Protein AF-A0AAW1WIK7-F1 (afdb_monomer_lite)

Sequence (79 aa):
MGCHVLMSNEEVMEMARRMLRKLHKQFATAANGSVSPAQYVAEGGLENALRTSTDNVSVIVVDLKRLRRRMQQKAAADI

Foldseek 3Di:
DDDQPDQDPVNLVVLLVVQLVVCCVVPVPCVVPPADSQRSSQVVVVVVCVVRDPDDDHGGGDDPDDPPPPPPPPDDPDD

Secondary structure (DSSP, 8-state):
-----PPPHHHHHHHHHHHHHHHHHH-TTGGGSS--HHHHHHHHHHHHHHHH--S---------S--------------

pLDDT: mean 72.91, std 15.82, range [39.91, 89.56]

Organism: Rubus argutus (NCBI:txid59490)

InterPro domains:
  IPR036457 PPM-type phosphatase-like domain superfamily [G3DSA:3.60.40.10] (2-79)

Structure (mmCIF, N/CA/C/O backbone):
data_AF-A0AAW1WIK7-F1
#
_entry.id   AF-A0AAW1WIK7-F1
#
loop_
_atom_site.group_PDB
_atom_site.id
_atom_site.type_symbol
_atom_site.label_atom_id
_atom_site.label_alt_id
_atom_site.label_comp_id
_atom_site.label_asym_id
_atom_site.label_entity_id
_atom_site.label_seq_id
_atom_site.pdbx_PDB_ins_code
_atom_site.Cartn_x
_atom_site.Cartn_y
_atom_site.Cartn_z
_atom_site.occupancy
_atom_site.B_iso_or_equiv
_atom_site.auth_seq_id
_atom_site.auth_comp_id
_atom_site.auth_asym_id
_atom_site.auth_atom_id
_atom_site.pdbx_PDB_model_num
ATOM 1 N N . MET A 1 1 ? 17.605 0.929 -22.486 1.00 39.91 1 MET A N 1
ATOM 2 C CA . MET A 1 1 ? 16.182 1.115 -22.133 1.00 39.91 1 MET A CA 1
ATOM 3 C C . MET A 1 1 ? 15.729 -0.161 -21.451 1.00 39.91 1 MET A C 1
ATOM 5 O O . MET A 1 1 ? 15.593 -1.166 -22.129 1.00 39.91 1 MET A O 1
ATOM 9 N N . GLY A 1 2 ? 15.645 -0.167 -20.125 1.00 49.47 2 GLY A N 1
ATOM 10 C CA . GLY A 1 2 ? 15.316 -1.371 -19.360 1.00 49.47 2 GLY A CA 1
ATOM 11 C C . GLY A 1 2 ? 15.625 -1.153 -17.888 1.00 49.47 2 GLY A C 1
ATOM 12 O O . GLY A 1 2 ? 16.588 -1.703 -17.371 1.00 49.47 2 GLY A O 1
ATOM 13 N N . CYS A 1 3 ? 14.857 -0.273 -17.249 1.00 44.97 3 CYS A N 1
ATOM 14 C CA . CYS A 1 3 ? 15.042 0.115 -15.853 1.00 44.97 3 CYS A CA 1
ATOM 15 C C . CYS A 1 3 ? 13.753 -0.198 -15.082 1.00 44.97 3 CYS A C 1
ATOM 17 O O . CYS A 1 3 ? 13.114 0.706 -14.552 1.00 44.97 3 CYS A O 1
ATOM 19 N N . HIS A 1 4 ? 13.316 -1.459 -15.067 1.00 51.41 4 HIS A N 1
ATOM 20 C CA . HIS A 1 4 ? 12.196 -1.863 -14.217 1.00 51.41 4 HIS A CA 1
ATOM 21 C C . HIS A 1 4 ? 12.722 -1.992 -12.788 1.00 51.41 4 HIS A C 1
ATOM 23 O O . HIS A 1 4 ? 13.182 -3.053 -12.371 1.00 51.41 4 HIS A O 1
ATOM 29 N N . VAL A 1 5 ? 12.721 -0.887 -12.047 1.00 52.94 5 VAL A N 1
ATOM 30 C CA . VAL A 1 5 ? 12.969 -0.932 -10.606 1.00 52.94 5 VAL A CA 1
ATOM 31 C C . VAL A 1 5 ? 11.712 -1.523 -9.973 1.00 52.94 5 VAL A C 1
ATOM 33 O O . VAL A 1 5 ? 10.738 -0.820 -9.710 1.00 52.94 5 VAL A O 1
ATOM 36 N N . LEU A 1 6 ? 11.700 -2.845 -9.807 1.00 63.53 6 LEU A N 1
ATOM 37 C CA . LEU A 1 6 ? 10.712 -3.525 -8.978 1.00 63.53 6 LEU A CA 1
ATOM 38 C C . LEU A 1 6 ? 10.882 -2.994 -7.554 1.00 63.53 6 LEU A C 1
ATOM 40 O O . LEU A 1 6 ? 11.979 -3.068 -7.000 1.00 63.53 6 LEU A O 1
ATOM 44 N N . MET A 1 7 ? 9.814 -2.432 -6.984 1.00 71.56 7 MET A N 1
ATOM 45 C CA . MET A 1 7 ? 9.833 -1.983 -5.594 1.00 71.56 7 MET A CA 1
ATOM 46 C C . MET A 1 7 ? 10.256 -3.150 -4.704 1.00 71.56 7 MET A C 1
ATOM 48 O O . MET A 1 7 ? 9.681 -4.238 -4.777 1.00 71.56 7 MET A O 1
ATOM 52 N N . SER A 1 8 ? 11.270 -2.933 -3.876 1.00 83.12 8 SER A N 1
ATOM 53 C CA . SER A 1 8 ? 11.715 -3.952 -2.935 1.00 83.12 8 SER A CA 1
ATOM 54 C C . SER A 1 8 ? 10.653 -4.176 -1.859 1.00 83.12 8 SER A C 1
ATOM 56 O O . SER A 1 8 ? 9.895 -3.273 -1.496 1.00 83.12 8 SER A O 1
ATOM 58 N N . ASN A 1 9 ? 10.617 -5.383 -1.294 1.00 82.38 9 ASN A N 1
ATOM 59 C CA . ASN A 1 9 ? 9.679 -5.708 -0.217 1.00 82.38 9 ASN A CA 1
ATOM 60 C C . ASN A 1 9 ? 9.785 -4.720 0.957 1.00 82.38 9 ASN A C 1
ATOM 62 O O . ASN A 1 9 ? 8.770 -4.370 1.555 1.00 82.38 9 ASN A O 1
ATOM 66 N N . GLU A 1 10 ? 10.994 -4.243 1.268 1.00 85.56 10 GLU A N 1
ATOM 67 C CA . GLU A 1 10 ? 11.223 -3.276 2.344 1.00 85.56 10 GLU A CA 1
ATOM 68 C C . GLU A 1 10 ? 10.593 -1.912 2.033 1.00 85.56 10 GLU A C 1
ATOM 70 O O . GLU A 1 10 ? 9.913 -1.335 2.883 1.00 85.56 10 GLU A O 1
ATOM 75 N N . GLU A 1 11 ? 10.732 -1.423 0.798 1.00 83.56 11 GLU A N 1
ATOM 76 C CA . GLU A 1 11 ? 10.104 -0.173 0.355 1.00 83.56 11 GLU A CA 1
ATOM 77 C C . GLU A 1 11 ? 8.578 -0.263 0.400 1.00 83.56 11 GLU A C 1
ATOM 79 O O . GLU A 1 11 ? 7.919 0.655 0.895 1.00 83.56 11 GLU A O 1
ATOM 84 N N . VAL A 1 12 ? 8.013 -1.385 -0.057 1.00 83.25 12 VAL A N 1
ATOM 85 C CA . VAL A 1 12 ? 6.565 -1.633 -0.010 1.00 83.25 12 VAL A CA 1
ATOM 86 C C . VAL A 1 12 ? 6.077 -1.688 1.439 1.00 83.25 12 VAL A C 1
ATOM 88 O O . VAL A 1 12 ? 5.064 -1.072 1.782 1.00 83.25 12 VAL A O 1
ATOM 91 N N . MET A 1 13 ? 6.810 -2.369 2.324 1.00 85.19 13 MET A N 1
ATOM 92 C CA . MET A 1 13 ? 6.457 -2.460 3.740 1.00 85.19 13 MET A CA 1
ATOM 93 C C . MET A 1 13 ? 6.541 -1.107 4.450 1.00 85.19 13 MET A C 1
ATOM 95 O O . MET A 1 13 ? 5.625 -0.759 5.198 1.00 85.19 13 MET A O 1
ATOM 99 N N . GLU A 1 14 ? 7.600 -0.324 4.243 1.00 89.44 14 GLU A N 1
ATOM 100 C CA . GLU A 1 14 ? 7.732 0.989 4.884 1.00 89.44 14 GLU A CA 1
ATOM 101 C C . GLU A 1 14 ? 6.700 1.987 4.345 1.00 89.44 14 GLU A C 1
ATOM 103 O O . GLU A 1 14 ? 6.107 2.748 5.120 1.00 89.44 14 GLU A O 1
ATOM 108 N N . MET A 1 15 ? 6.402 1.935 3.043 1.00 86.56 15 MET A N 1
ATOM 109 C CA . MET A 1 15 ? 5.308 2.695 2.441 1.00 86.56 15 MET A CA 1
ATOM 110 C C . MET A 1 15 ? 3.971 2.343 3.101 1.00 86.56 15 MET A C 1
ATOM 112 O O . MET A 1 15 ? 3.287 3.238 3.607 1.00 86.56 15 MET A O 1
ATOM 116 N N . ALA A 1 16 ? 3.637 1.053 3.192 1.00 87.06 16 ALA A N 1
ATOM 117 C CA . ALA A 1 16 ? 2.411 0.585 3.831 1.00 87.06 16 ALA A CA 1
ATOM 118 C C . ALA A 1 16 ? 2.316 1.050 5.293 1.00 87.06 16 ALA A C 1
ATOM 120 O O . ALA A 1 16 ? 1.298 1.606 5.712 1.00 87.06 16 ALA A O 1
ATOM 121 N N . ARG A 1 17 ? 3.395 0.919 6.078 1.00 88.75 17 ARG A N 1
ATOM 122 C CA . ARG A 1 17 ? 3.435 1.402 7.470 1.00 88.75 17 ARG A CA 1
ATOM 123 C C . ARG A 1 17 ? 3.199 2.907 7.551 1.00 88.75 17 ARG A C 1
ATOM 125 O O . ARG A 1 17 ? 2.442 3.362 8.409 1.00 88.75 17 ARG A O 1
ATOM 132 N N . ARG A 1 18 ? 3.833 3.695 6.680 1.00 89.31 18 ARG A N 1
ATOM 133 C CA . ARG A 1 18 ? 3.673 5.155 6.646 1.00 89.31 18 ARG A CA 1
ATOM 134 C C . ARG A 1 18 ? 2.241 5.557 6.308 1.00 89.31 18 ARG A C 1
ATOM 136 O O . ARG A 1 18 ? 1.690 6.426 6.984 1.00 89.31 18 ARG A O 1
ATOM 143 N N . MET A 1 19 ? 1.640 4.899 5.324 1.00 86.06 19 MET A N 1
ATOM 144 C CA . MET A 1 19 ? 0.254 5.116 4.919 1.00 86.06 19 MET A CA 1
ATOM 145 C C . MET A 1 19 ? -0.724 4.763 6.038 1.00 86.06 19 MET A C 1
ATOM 147 O O . MET A 1 19 ? -1.565 5.586 6.382 1.00 86.06 19 MET A O 1
ATOM 151 N N . LEU A 1 20 ? -0.551 3.616 6.698 1.00 84.88 20 LEU A N 1
ATOM 152 C CA . LEU A 1 20 ? -1.375 3.225 7.846 1.00 84.88 20 LEU A CA 1
ATOM 153 C C . LEU A 1 20 ? -1.239 4.203 9.019 1.00 84.88 20 LEU A C 1
ATOM 155 O O . LEU A 1 20 ? -2.232 4.576 9.639 1.00 84.88 20 LEU A O 1
ATOM 159 N N . ARG A 1 21 ? -0.020 4.677 9.316 1.00 85.38 21 ARG A N 1
ATOM 160 C CA . ARG A 1 21 ? 0.200 5.714 10.341 1.00 85.38 21 ARG A CA 1
ATOM 161 C C . ARG A 1 21 ? -0.523 7.015 9.987 1.00 85.38 21 ARG A C 1
ATOM 163 O O . ARG A 1 21 ? -1.102 7.637 10.874 1.00 85.38 21 ARG A O 1
ATOM 170 N N . LYS A 1 22 ? -0.488 7.429 8.717 1.00 83.75 22 LYS A N 1
ATOM 171 C CA . LYS A 1 22 ? -1.187 8.625 8.227 1.00 83.75 22 LYS A CA 1
ATOM 172 C C . LYS A 1 22 ? -2.703 8.453 8.326 1.00 83.75 22 LYS A C 1
ATOM 174 O O . LYS A 1 22 ? -3.355 9.323 8.894 1.00 83.75 22 LYS A O 1
ATOM 179 N N . LEU A 1 23 ? -3.226 7.308 7.885 1.00 80.38 23 LEU A N 1
ATOM 180 C CA . LEU A 1 23 ? -4.638 6.950 7.983 1.00 80.38 23 LEU A CA 1
ATOM 181 C C . LEU A 1 23 ? -5.124 7.003 9.440 1.00 80.38 23 LEU A C 1
ATOM 183 O O . LEU A 1 23 ? -6.092 7.689 9.740 1.00 80.38 23 LEU A O 1
ATOM 187 N N . HIS A 1 24 ? -4.410 6.372 10.375 1.00 77.19 24 HIS A N 1
ATOM 188 C CA . HIS A 1 24 ? -4.795 6.384 11.791 1.00 77.19 24 HIS A CA 1
ATOM 189 C C . HIS A 1 24 ? -4.725 7.776 12.438 1.00 77.19 24 HIS A C 1
ATOM 191 O O . HIS A 1 24 ? -5.512 8.065 13.335 1.00 77.19 24 HIS A O 1
ATOM 197 N N . LYS A 1 25 ? -3.787 8.636 12.012 1.00 77.19 25 LYS A N 1
ATOM 198 C CA . LYS A 1 25 ? -3.659 10.010 12.530 1.00 77.19 25 LYS A CA 1
ATOM 199 C C . LYS A 1 25 ? -4.730 10.948 11.977 1.00 77.19 25 LYS A C 1
ATOM 201 O O . LYS A 1 25 ? -5.249 11.769 12.720 1.00 77.19 25 LYS A O 1
ATOM 206 N N . GLN A 1 26 ? -5.020 10.854 10.681 1.00 70.38 26 GLN A N 1
ATOM 207 C CA . GLN A 1 26 ? -5.966 11.743 9.999 1.00 70.38 26 GLN A CA 1
ATOM 208 C C . GLN A 1 26 ? -7.417 11.307 10.201 1.00 70.38 26 GLN A C 1
ATOM 210 O O . GLN A 1 26 ? -8.306 12.148 10.274 1.00 70.38 26 GLN A O 1
ATOM 215 N N . PHE A 1 27 ? -7.647 10.003 10.341 1.00 64.31 27 PHE A N 1
ATOM 216 C CA . PHE A 1 27 ? -8.972 9.410 10.434 1.00 64.31 27 PHE A CA 1
ATOM 217 C C . PHE A 1 27 ? -9.125 8.605 11.726 1.00 64.31 27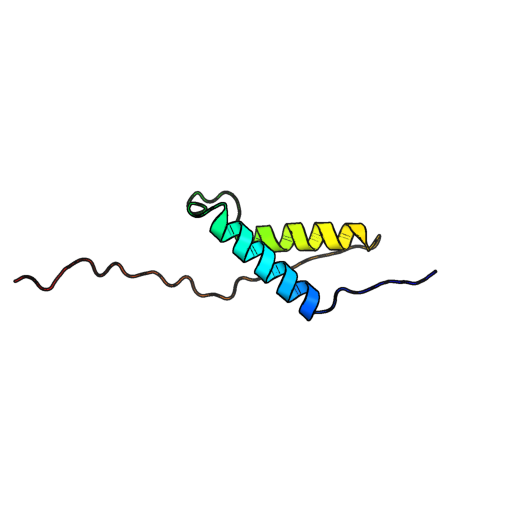 PHE A C 1
ATOM 219 O O . PHE A 1 27 ? -9.549 7.451 11.698 1.00 64.31 27 PHE A O 1
ATOM 226 N N . ALA A 1 28 ? -8.837 9.217 12.883 1.00 55.47 28 ALA A N 1
ATOM 227 C CA . ALA A 1 28 ? -9.121 8.635 14.206 1.00 55.47 28 ALA A CA 1
ATOM 228 C C . ALA A 1 28 ? -10.588 8.140 14.362 1.00 55.47 28 ALA A C 1
ATOM 230 O O . ALA A 1 28 ? -10.905 7.397 15.288 1.00 55.47 28 ALA A O 1
ATOM 231 N N . THR A 1 29 ? -11.458 8.511 13.418 1.00 50.03 29 THR A N 1
ATOM 232 C CA . THR A 1 29 ? -12.871 8.166 13.250 1.00 50.03 29 THR A CA 1
ATOM 233 C C . THR A 1 29 ? -13.199 7.478 11.905 1.00 50.03 29 THR A C 1
ATOM 235 O O . THR A 1 29 ? -14.337 7.537 11.452 1.00 50.03 29 THR A O 1
ATOM 238 N N . ALA A 1 30 ? -12.278 6.746 11.260 1.00 50.72 30 ALA A N 1
ATOM 239 C CA . ALA A 1 30 ? -12.610 5.880 10.104 1.00 50.72 30 ALA A CA 1
ATOM 240 C C . ALA A 1 30 ? -13.508 4.669 10.463 1.00 50.72 30 ALA A C 1
ATOM 242 O O . ALA A 1 30 ? -13.685 3.752 9.665 1.00 50.72 30 ALA A O 1
ATOM 243 N N . ALA A 1 31 ? -14.121 4.669 11.650 1.00 50.69 31 ALA A N 1
ATOM 244 C CA . ALA A 1 31 ? -15.220 3.777 12.002 1.00 50.69 31 ALA A CA 1
ATOM 245 C C . ALA A 1 31 ? -16.468 3.980 11.110 1.00 50.69 31 ALA A C 1
ATOM 247 O O . ALA A 1 31 ? -17.350 3.130 11.121 1.00 50.69 31 ALA A O 1
ATOM 248 N N . ASN A 1 32 ? -16.524 5.051 10.304 1.00 50.12 32 ASN A N 1
ATOM 249 C CA . ASN A 1 32 ? -17.655 5.352 9.418 1.00 50.12 32 ASN A CA 1
ATOM 250 C C . ASN A 1 32 ? -17.572 4.712 8.015 1.00 50.12 32 ASN A C 1
ATOM 252 O O . ASN A 1 32 ? -18.317 5.099 7.120 1.00 50.12 32 ASN A O 1
ATOM 256 N N . GLY A 1 33 ? -16.707 3.712 7.814 1.00 55.44 33 GLY A N 1
ATOM 257 C CA . GLY A 1 33 ? -16.871 2.741 6.723 1.00 55.44 33 GLY A CA 1
ATOM 258 C C . GLY A 1 33 ? -16.534 3.208 5.303 1.00 55.44 33 GLY A C 1
ATOM 259 O O . GLY A 1 33 ? -16.834 2.477 4.367 1.00 55.44 33 GLY A O 1
ATOM 260 N N . SER A 1 34 ? -15.908 4.374 5.108 1.00 64.50 34 SER A N 1
ATOM 261 C CA . SER A 1 34 ? -15.660 4.889 3.752 1.00 64.50 34 SER A CA 1
ATOM 262 C C . SER A 1 34 ? -14.458 4.255 3.039 1.00 64.50 34 SER A C 1
ATOM 264 O O . SER A 1 34 ? -14.518 4.086 1.828 1.00 64.50 34 SER A O 1
ATOM 266 N N . VAL A 1 35 ? -13.372 3.903 3.746 1.00 70.19 35 VAL A N 1
ATOM 267 C CA . VAL A 1 35 ? -12.172 3.271 3.153 1.00 70.19 35 VAL A CA 1
ATOM 268 C C . VAL A 1 35 ? -11.519 2.332 4.170 1.00 70.19 35 VAL A C 1
ATOM 270 O O . VAL A 1 35 ? -11.191 2.747 5.285 1.00 70.19 35 VAL A O 1
ATOM 273 N N . SER A 1 36 ? -11.312 1.063 3.803 1.00 81.81 36 SER A N 1
ATOM 274 C CA . SER A 1 36 ? -10.601 0.111 4.669 1.00 81.81 36 SER A CA 1
ATOM 275 C C . SER A 1 36 ? -9.086 0.390 4.682 1.00 81.81 36 SER A C 1
ATOM 277 O O . SER A 1 36 ? -8.539 0.828 3.668 1.00 81.81 36 SER A O 1
ATOM 279 N N . PRO A 1 37 ? -8.355 0.105 5.780 1.00 83.62 37 PRO A N 1
ATOM 280 C CA . PRO A 1 37 ? -6.903 0.295 5.812 1.00 83.62 37 PRO A CA 1
ATOM 281 C C . PRO A 1 37 ? -6.158 -0.467 4.711 1.00 83.62 37 PRO A C 1
ATOM 283 O O . PRO A 1 37 ? -5.192 0.049 4.152 1.00 83.62 37 PRO A O 1
ATOM 286 N N . ALA A 1 38 ? -6.631 -1.669 4.374 1.00 85.38 38 ALA A N 1
ATOM 287 C CA . ALA A 1 38 ? -6.082 -2.468 3.285 1.00 85.38 38 ALA A CA 1
ATOM 288 C C . AL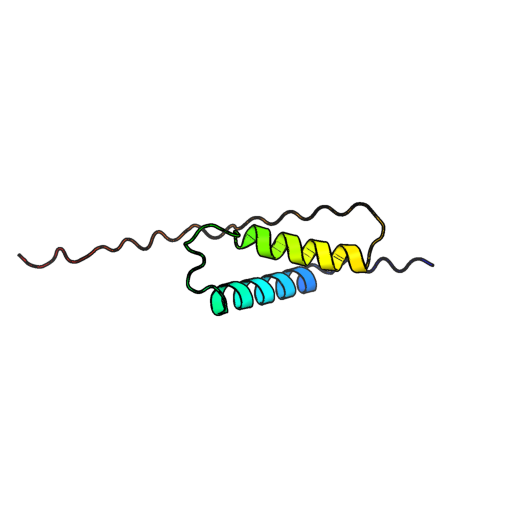A A 1 38 ? -6.284 -1.788 1.924 1.00 85.38 38 ALA A C 1
ATOM 290 O O . ALA A 1 38 ? -5.336 -1.679 1.151 1.00 85.38 38 ALA A O 1
ATOM 291 N N . GLN A 1 39 ? -7.487 -1.272 1.665 1.00 85.62 39 GLN A N 1
ATOM 292 C CA . GLN A 1 39 ? -7.796 -0.541 0.437 1.00 85.62 39 GLN A CA 1
ATOM 293 C C . GLN A 1 39 ? -6.950 0.728 0.306 1.00 85.62 39 GLN A C 1
ATOM 295 O O . GLN A 1 39 ? -6.359 0.951 -0.744 1.00 85.62 39 GLN A O 1
ATOM 300 N N . TYR A 1 40 ? -6.804 1.502 1.386 1.00 86.56 40 TYR A N 1
ATOM 301 C CA . TYR A 1 40 ? -5.981 2.713 1.371 1.00 86.56 40 TYR A CA 1
ATOM 302 C C . TYR A 1 40 ? -4.529 2.415 0.974 1.00 86.56 40 TYR A C 1
ATOM 304 O O . TYR A 1 40 ? -3.938 3.136 0.176 1.00 86.56 40 TYR A O 1
ATOM 312 N N . VAL A 1 41 ? -3.951 1.337 1.514 1.00 88.06 41 VAL A N 1
ATOM 313 C CA . VAL A 1 41 ? -2.591 0.905 1.161 1.00 88.06 41 VAL A CA 1
ATOM 314 C C . VAL A 1 41 ? -2.526 0.388 -0.277 1.00 88.06 41 VAL A C 1
ATOM 316 O O . VAL A 1 41 ? -1.567 0.701 -0.979 1.00 88.06 41 VAL A O 1
ATOM 319 N N . ALA A 1 42 ? -3.529 -0.371 -0.728 1.00 89.56 42 ALA A N 1
ATOM 320 C CA . ALA A 1 42 ? -3.572 -0.908 -2.086 1.00 89.56 42 ALA A CA 1
ATOM 321 C C . ALA A 1 42 ? -3.611 0.210 -3.137 1.00 89.56 42 ALA A C 1
ATOM 323 O O . ALA A 1 42 ? -2.840 0.173 -4.092 1.00 89.56 42 ALA A O 1
ATOM 324 N N . GLU A 1 43 ? -4.447 1.227 -2.924 1.00 89.19 43 GLU A N 1
ATOM 325 C CA . GLU A 1 43 ? -4.587 2.377 -3.821 1.00 89.19 43 GLU A CA 1
ATOM 326 C C . GLU A 1 43 ? -3.278 3.168 -3.937 1.00 89.19 43 GLU A C 1
ATOM 328 O O . GLU A 1 43 ? -2.799 3.400 -5.045 1.00 89.19 43 GLU A O 1
ATOM 333 N N . GLY A 1 44 ? -2.628 3.515 -2.820 1.00 87.06 44 GLY A N 1
ATOM 334 C CA . GLY A 1 44 ? -1.353 4.241 -2.903 1.00 87.06 44 GLY A CA 1
ATOM 335 C C . GLY A 1 44 ? -0.186 3.383 -3.398 1.00 87.06 44 GLY A C 1
ATOM 336 O O . GLY A 1 44 ? 0.734 3.910 -4.022 1.00 87.06 44 GLY A O 1
ATOM 337 N N . GLY A 1 45 ? -0.210 2.066 -3.177 1.00 86.81 45 GLY A N 1
ATOM 338 C CA . GLY A 1 45 ? 0.741 1.146 -3.806 1.00 86.81 45 GLY A CA 1
ATOM 339 C C . GLY A 1 45 ? 0.576 1.122 -5.328 1.00 86.81 45 GLY A C 1
ATOM 340 O O . GLY A 1 45 ? 1.561 1.220 -6.059 1.00 86.81 45 GLY A O 1
ATOM 341 N N . LEU A 1 46 ? -0.671 1.070 -5.801 1.00 88.56 46 LEU A N 1
ATOM 342 C CA . LEU A 1 46 ? -1.004 1.092 -7.221 1.00 88.56 46 LEU A CA 1
ATOM 343 C C . LEU A 1 46 ? -0.613 2.422 -7.878 1.00 88.56 46 LEU A C 1
ATOM 345 O O . LEU A 1 46 ? 0.034 2.403 -8.919 1.00 88.56 46 LEU A O 1
ATOM 349 N N . GLU A 1 47 ? -0.921 3.569 -7.265 1.00 88.19 47 GLU A N 1
ATOM 350 C CA . GLU A 1 47 ? -0.512 4.883 -7.786 1.00 88.19 47 GLU A CA 1
ATOM 351 C C . GLU A 1 47 ? 1.006 4.997 -7.958 1.00 88.19 47 GLU A C 1
ATOM 353 O O . GLU A 1 47 ? 1.484 5.545 -8.952 1.00 88.19 47 GLU A O 1
ATOM 358 N N . ASN A 1 48 ? 1.778 4.480 -6.998 1.00 83.75 48 ASN A N 1
ATOM 359 C CA . ASN A 1 48 ? 3.234 4.500 -7.095 1.00 83.75 48 ASN A CA 1
ATOM 360 C C . ASN A 1 48 ? 3.740 3.572 -8.202 1.00 83.75 48 ASN A C 1
ATOM 362 O O . ASN A 1 48 ? 4.630 3.965 -8.952 1.00 83.75 48 ASN A O 1
ATOM 366 N N . ALA A 1 49 ? 3.151 2.385 -8.344 1.00 84.12 49 ALA A N 1
ATOM 367 C CA . ALA A 1 49 ? 3.519 1.449 -9.398 1.00 84.12 49 ALA A CA 1
ATOM 368 C C . ALA A 1 49 ? 3.153 1.958 -10.805 1.00 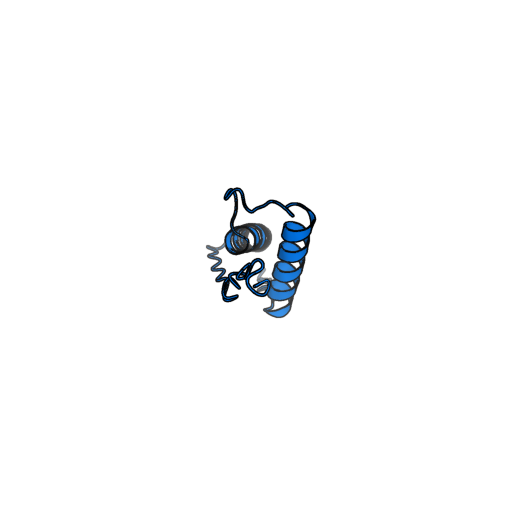84.12 49 ALA A C 1
ATOM 370 O O . ALA A 1 49 ? 3.926 1.774 -11.740 1.00 84.12 49 ALA A O 1
ATOM 371 N N . LEU A 1 50 ? 2.028 2.663 -10.960 1.00 84.62 50 LEU A N 1
ATOM 372 C CA . LEU A 1 50 ? 1.625 3.281 -12.232 1.00 84.62 50 LEU A CA 1
ATOM 373 C C . LEU A 1 50 ? 2.557 4.422 -12.670 1.00 84.62 50 LEU A C 1
ATOM 375 O O . LEU A 1 50 ? 2.628 4.741 -13.853 1.00 84.62 50 LEU A O 1
ATOM 379 N N . ARG A 1 51 ? 3.282 5.055 -11.738 1.00 84.00 51 ARG A N 1
ATOM 380 C CA . ARG A 1 51 ? 4.277 6.094 -12.068 1.00 84.00 51 ARG A CA 1
ATOM 381 C C . ARG A 1 51 ? 5.581 5.522 -12.612 1.00 84.00 51 ARG A C 1
ATOM 383 O O . ARG A 1 51 ? 6.337 6.251 -13.249 1.00 84.00 51 ARG A O 1
ATOM 390 N N . THR A 1 52 ? 5.870 4.260 -12.318 1.00 80.00 52 THR A N 1
ATOM 391 C CA . THR A 1 52 ? 7.159 3.620 -12.612 1.00 80.00 52 THR A CA 1
ATOM 392 C C . THR A 1 52 ? 7.046 2.496 -13.636 1.00 80.00 52 THR A C 1
ATOM 394 O O . THR A 1 52 ? 8.062 2.099 -14.202 1.00 80.00 52 THR A O 1
ATOM 397 N N . SER A 1 53 ? 5.834 2.005 -13.899 1.00 78.75 53 SER A N 1
ATOM 398 C CA . SER A 1 53 ? 5.559 0.904 -14.813 1.00 78.75 53 SER A CA 1
ATOM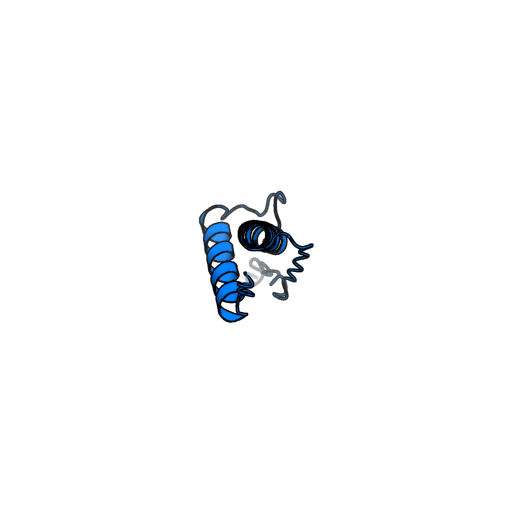 399 C C . SER A 1 53 ? 4.428 1.249 -15.777 1.00 78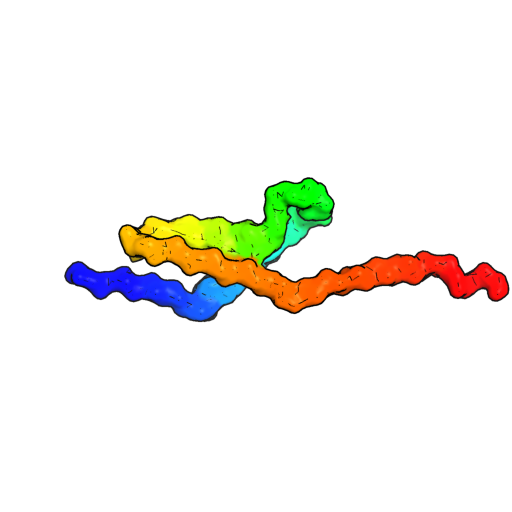.75 53 SER A C 1
ATOM 401 O O . SER A 1 53 ? 3.396 1.784 -15.380 1.00 78.75 53 SER A O 1
ATOM 403 N N . THR A 1 54 ? 4.619 0.896 -17.046 1.00 84.00 54 THR A N 1
ATOM 404 C CA . THR A 1 54 ? 3.586 0.941 -18.094 1.00 84.00 54 THR A CA 1
ATOM 405 C C . THR A 1 54 ? 2.896 -0.409 -18.301 1.00 84.00 54 THR A C 1
ATOM 407 O O . THR A 1 54 ? 2.003 -0.509 -19.138 1.00 84.00 54 THR A O 1
ATOM 410 N N . ASP A 1 55 ? 3.321 -1.446 -17.575 1.00 86.94 55 ASP A N 1
ATOM 411 C CA . ASP A 1 55 ? 2.742 -2.788 -17.651 1.00 86.94 55 ASP A CA 1
ATOM 412 C C . ASP A 1 55 ? 1.512 -2.933 -16.746 1.00 86.94 55 ASP A C 1
ATOM 414 O O . ASP A 1 55 ? 1.249 -2.111 -15.867 1.00 86.94 55 ASP A O 1
ATOM 418 N N . ASN A 1 56 ? 0.765 -4.024 -16.930 1.00 89.00 56 ASN A N 1
ATOM 419 C CA . ASN A 1 56 ? -0.358 -4.367 -16.061 1.00 89.00 56 ASN A CA 1
ATOM 420 C C . ASN A 1 56 ? 0.128 -4.615 -14.624 1.00 89.00 56 ASN A C 1
ATOM 422 O O . ASN A 1 56 ? 0.904 -5.538 -14.375 1.00 89.00 56 ASN A O 1
ATOM 426 N N . VAL A 1 57 ? -0.377 -3.833 -13.667 1.00 86.62 57 VAL A N 1
ATOM 427 C CA . VAL A 1 57 ? -0.056 -3.973 -12.241 1.00 86.62 57 VAL A CA 1
ATOM 428 C C . VAL A 1 57 ? -1.306 -4.363 -11.463 1.00 86.62 57 VAL A C 1
ATOM 430 O O . VAL A 1 57 ? -2.357 -3.742 -11.589 1.00 86.62 57 VAL A O 1
ATOM 433 N N . SER A 1 58 ? -1.188 -5.388 -10.622 1.00 86.62 58 SER A N 1
ATOM 434 C CA . SER A 1 58 ? -2.217 -5.784 -9.657 1.00 86.62 58 SER A CA 1
ATOM 435 C C . SER A 1 58 ? -1.621 -5.788 -8.253 1.00 86.62 58 SER A C 1
ATOM 437 O O . SER A 1 58 ? -0.590 -6.416 -8.023 1.00 86.62 58 SER A O 1
ATOM 439 N N . VAL A 1 59 ? -2.263 -5.090 -7.312 1.00 86.06 59 VAL A N 1
ATOM 440 C CA . VAL A 1 59 ? -1.809 -4.975 -5.917 1.00 86.06 59 VAL A CA 1
ATOM 441 C C . VAL A 1 59 ? -2.834 -5.640 -5.004 1.00 86.06 59 VAL A C 1
ATOM 443 O O . VAL A 1 59 ? -4.001 -5.258 -4.993 1.00 86.06 59 VAL A O 1
ATOM 446 N N . ILE A 1 60 ? -2.396 -6.629 -4.222 1.00 87.00 60 ILE A N 1
ATOM 447 C CA . ILE A 1 60 ? -3.234 -7.334 -3.246 1.00 87.00 60 ILE A CA 1
ATOM 448 C C . ILE A 1 60 ? -2.729 -6.983 -1.850 1.00 87.00 60 ILE A C 1
ATOM 450 O O . ILE A 1 60 ? -1.585 -7.276 -1.505 1.00 87.00 60 ILE A O 1
ATOM 454 N N . VAL A 1 61 ? -3.590 -6.377 -1.035 1.00 85.88 61 VAL A N 1
ATOM 455 C CA . VAL A 1 61 ? -3.292 -6.065 0.366 1.00 85.88 61 VAL A CA 1
ATOM 456 C C . VAL A 1 61 ? -4.254 -6.832 1.254 1.00 85.88 61 VAL A C 1
ATOM 458 O O . VAL A 1 61 ? -5.469 -6.684 1.147 1.00 85.88 61 VAL A O 1
ATOM 461 N N . VAL A 1 62 ? -3.700 -7.641 2.153 1.00 84.38 62 VAL A N 1
ATOM 462 C CA . VAL A 1 62 ? -4.465 -8.421 3.127 1.00 84.38 62 VAL A CA 1
ATOM 463 C C . VAL A 1 62 ? -4.124 -7.916 4.521 1.00 84.38 62 VAL A C 1
ATOM 465 O O . VAL A 1 62 ? -2.975 -8.003 4.955 1.00 84.38 62 VAL A O 1
ATOM 468 N N . ASP A 1 63 ? -5.118 -7.393 5.237 1.00 82.56 63 ASP A N 1
ATOM 469 C CA . ASP A 1 63 ? -4.948 -7.085 6.655 1.00 82.56 63 ASP A CA 1
ATOM 470 C C . ASP A 1 63 ? -5.083 -8.369 7.481 1.00 82.56 63 ASP A C 1
ATOM 472 O O . ASP A 1 63 ? -6.165 -8.937 7.624 1.00 82.56 63 ASP A O 1
ATOM 476 N N . LEU A 1 64 ? -3.957 -8.843 8.014 1.00 82.12 64 LEU A N 1
ATOM 477 C CA . LEU A 1 64 ? -3.893 -10.040 8.853 1.00 82.12 64 LEU A CA 1
ATOM 478 C C . LEU A 1 64 ? -4.079 -9.733 10.343 1.00 82.12 64 LEU A C 1
ATOM 480 O O . LEU A 1 64 ? -4.131 -10.660 11.161 1.00 82.12 64 LEU A O 1
ATOM 484 N N . LYS A 1 65 ? -4.171 -8.457 10.746 1.00 76.94 65 LYS A N 1
ATOM 485 C CA . LYS A 1 65 ? -4.475 -8.154 12.144 1.00 76.94 65 LYS A CA 1
ATOM 486 C C . LYS A 1 65 ? -5.894 -8.612 12.438 1.00 76.94 65 LYS A C 1
ATOM 488 O O . LYS A 1 65 ? -6.868 -8.045 11.955 1.00 76.94 65 LYS A O 1
ATOM 493 N N . ARG A 1 66 ? -6.025 -9.594 13.336 1.00 62.78 66 ARG A N 1
ATOM 494 C CA . ARG A 1 66 ? -7.321 -9.890 13.957 1.00 62.78 66 ARG A CA 1
ATOM 495 C C . ARG A 1 66 ? -7.844 -8.595 14.570 1.00 62.78 66 ARG A C 1
ATOM 497 O O . ARG A 1 66 ? -7.155 -7.987 15.395 1.00 62.78 66 ARG A O 1
ATOM 504 N N . LEU A 1 67 ? -9.065 -8.209 14.198 1.00 60.94 67 LEU A N 1
ATOM 505 C CA . LEU A 1 67 ? -9.841 -7.207 14.915 1.00 60.94 67 LEU A CA 1
ATOM 506 C C . LEU A 1 67 ? -9.868 -7.645 16.383 1.00 60.94 67 LEU A C 1
ATOM 508 O O . LEU A 1 67 ? -10.612 -8.554 16.755 1.00 60.94 67 LEU A O 1
ATOM 512 N N . ARG A 1 68 ? -9.017 -7.047 17.228 1.00 54.50 68 ARG A N 1
ATOM 513 C CA . ARG A 1 68 ? -9.157 -7.173 18.676 1.00 54.50 68 ARG A CA 1
ATOM 514 C C . ARG A 1 68 ? -10.481 -6.495 18.985 1.00 54.50 68 ARG A C 1
ATOM 516 O O . ARG A 1 68 ? -10.518 -5.278 19.146 1.00 54.50 68 ARG A O 1
ATOM 523 N N . ARG A 1 69 ? -11.571 -7.272 19.024 1.00 53.56 69 ARG A N 1
ATOM 524 C CA . ARG A 1 69 ? -12.803 -6.870 19.697 1.00 53.56 69 ARG A CA 1
ATOM 525 C C . ARG A 1 69 ? -12.350 -6.509 21.104 1.00 53.56 69 ARG A C 1
ATOM 527 O O . ARG A 1 69 ? -12.075 -7.399 21.904 1.00 53.56 69 ARG A O 1
ATOM 534 N N . ARG A 1 70 ? -12.148 -5.216 21.373 1.00 53.62 70 ARG A N 1
ATOM 535 C CA . ARG A 1 70 ? -12.042 -4.717 22.738 1.00 53.62 70 ARG A CA 1
ATOM 536 C C . ARG A 1 70 ? -13.378 -5.097 23.345 1.00 53.62 70 ARG A C 1
ATOM 538 O O . ARG A 1 70 ? -14.372 -4.422 23.101 1.00 53.62 70 ARG A O 1
ATOM 545 N N . MET A 1 71 ? -13.420 -6.230 24.037 1.00 46.34 71 MET A N 1
ATOM 546 C CA . MET A 1 71 ? -14.497 -6.485 24.963 1.00 46.34 71 MET A CA 1
ATOM 547 C C . MET A 1 71 ? -14.421 -5.334 25.958 1.00 46.34 71 MET A C 1
ATOM 549 O O . MET A 1 71 ? -13.541 -5.293 26.813 1.00 46.34 71 MET A O 1
ATOM 553 N N . GLN A 1 72 ? -15.305 -4.354 25.789 1.00 49.34 72 GLN A N 1
ATOM 554 C CA . GLN A 1 72 ? -15.808 -3.589 26.910 1.00 49.34 72 GLN A CA 1
ATOM 555 C C . GLN A 1 72 ? -16.487 -4.613 27.824 1.00 49.34 72 GLN A C 1
ATOM 557 O O . GLN A 1 72 ? -17.697 -4.798 27.770 1.00 49.34 72 GLN A O 1
ATOM 562 N N . GLN A 1 73 ? -15.704 -5.308 28.651 1.00 52.38 73 GLN A N 1
ATOM 563 C CA . GLN A 1 73 ? -16.210 -5.792 29.927 1.00 52.38 73 GLN A CA 1
ATOM 564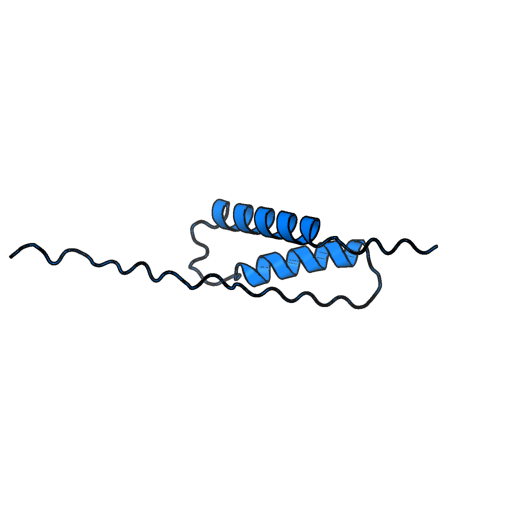 C C . GLN A 1 73 ? -16.371 -4.542 30.786 1.00 52.38 73 GLN A C 1
ATOM 566 O O . GLN A 1 73 ? -15.502 -4.125 31.544 1.00 52.38 73 GLN A O 1
ATOM 571 N N . LYS A 1 74 ? -17.472 -3.852 30.498 1.00 45.91 74 LYS A N 1
ATOM 572 C CA . LYS A 1 74 ? -18.037 -2.787 31.298 1.00 45.91 74 LYS A CA 1
ATOM 573 C C . LYS A 1 74 ? -18.458 -3.445 32.610 1.00 45.91 74 LYS A C 1
ATOM 575 O O . LYS A 1 74 ? -19.294 -4.338 32.577 1.00 45.91 74 LYS A O 1
ATOM 580 N N . ALA A 1 75 ? -17.811 -3.031 33.696 1.00 52.53 75 ALA A N 1
ATOM 581 C CA . ALA A 1 75 ? -18.316 -3.029 35.066 1.00 52.53 75 ALA A CA 1
ATOM 582 C C . ALA A 1 75 ? -19.365 -4.111 35.399 1.00 52.53 75 ALA A C 1
ATOM 584 O O . ALA A 1 75 ? -20.563 -3.885 35.261 1.00 52.53 75 ALA A O 1
ATOM 585 N N . ALA A 1 76 ? -18.903 -5.265 35.875 1.00 50.62 76 ALA A N 1
ATOM 586 C CA . ALA A 1 76 ? -19.715 -6.204 36.645 1.00 50.62 76 ALA A CA 1
ATOM 587 C C . ALA A 1 76 ? -18.828 -6.817 37.738 1.00 50.62 76 ALA A C 1
ATOM 589 O O . ALA A 1 76 ? -18.463 -7.987 37.690 1.00 50.62 76 ALA A O 1
ATOM 590 N N . ALA A 1 77 ? -18.392 -5.965 38.662 1.00 49.53 77 ALA A N 1
ATOM 591 C CA . ALA A 1 77 ? -17.832 -6.354 39.952 1.00 49.53 77 ALA A CA 1
ATOM 592 C C . ALA A 1 77 ? -18.185 -5.265 40.979 1.00 49.53 77 ALA A C 1
ATOM 594 O O . ALA A 1 77 ? -17.322 -4.758 41.677 1.00 49.53 77 ALA A O 1
ATOM 595 N N . ASP A 1 78 ? -19.457 -4.868 40.981 1.00 51.09 78 ASP A N 1
ATOM 596 C CA . ASP A 1 78 ? -20.131 -4.248 42.118 1.00 51.09 78 ASP A CA 1
ATOM 597 C C . ASP A 1 78 ? -21.438 -5.030 42.277 1.00 51.09 78 ASP A C 1
ATOM 599 O O . ASP A 1 78 ? -22.354 -4.869 41.465 1.00 51.09 78 ASP A O 1
ATOM 603 N N . ILE A 1 79 ? -21.416 -5.979 43.217 1.00 48.44 79 ILE A N 1
ATOM 604 C CA . ILE A 1 79 ? -22.454 -6.499 44.134 1.00 48.44 79 ILE A CA 1
ATOM 605 C C . ILE A 1 79 ? -21.892 -7.793 44.732 1.00 48.44 79 ILE A C 1
ATOM 607 O O . ILE A 1 79 ? -21.587 -8.726 43.954 1.00 48.44 79 ILE A O 1
#

Radius of gyration: 18.23 Å; chains: 1; bounding box: 39×22×66 Å

=== Feature glossary ===
Key to the feature types in this record:

pLDDT. pLDDT is the predicted lDDT-Cα score: AlphaFold's confidence that the local environment of each residue (all inter-atomic distances within 15 Å) is correctly placed. It is a per-residue number between 0 and 100, with higher meaning more reliable.

Radius of gyration, Cα contacts, bounding box. The geometric summary reports three shape descriptors. Rg (radius of gyration) measures how spread out the Cα atoms are about their centre of mass; compact globular proteins have small Rg, elongated or unfolded ones large. Cα contacts (<8 Å, |i−j|>4) count long-range residue pairs in spatial proximity — high for tightly packed folds, near zero for rods or random coil. The bounding-box extents give the protein's footprint along x, y, z in Å.

Backbone torsions (φ/ψ). Backbone dihedral angles. Every residue except chain termini has a φ (preceding-C → N → Cα → C) and a ψ (N → Cα → C → next-N). They are reported in degrees following the IUPAC sign convention. Secondary structure is essentially a statement about which (φ, ψ) basin each residue occupies.

Contact-map, Ramachandran, and PAE plots. Plot images: a contact map (which residues are close in 3D, as an N×N binary image), a Ramachandran scatter (backbone torsion angles, revealing secondary-structure composition at a glance), and — for AlphaFold structures — a PAE heatmap (pairwise prediction confidence).

Predicted aligned error. Predicted Aligned Error (PAE) is an AlphaFold confidence matrix: entry (i, j) is the expected error in the position of residue j, in ångströms, when the prediction is superimposed on the true structure at residue i. Low PAE within a block of residues means that block is internally rigid and well-predicted; high PAE between two blocks means their relative placement is uncertain even if each block individually is confident.

Secondary structure (3-state, P-SEA). Three-state secondary structure (P-SEA) collapses the eight DSSP classes into helix (a), strand (b), and coil (c). P-SEA assigns these from Cα geometry alone — distances and angles — without requiring backbone oxygens, so it works on any Cα trace.

Solvent-accessible surface area. Solvent-accessible surface area (SASA) is the area in Å² traced out by the centre of a 1.4 Å probe sphere (a water molecule) rolled over the protein's van der Waals surface (Shrake–Rupley / Lee–Richards construction). Buried residues have near-zero SASA; fully exposed residues can exceed 200 Å². The total SASA scales roughly with the number of surface residues.

Foldseek 3Di. The Foldseek 3Di string encodes local tertiary geometry as a 20-letter alphabet — one character per residue — derived from the relative positions of nearby Cα atoms. Unlike the amino-acid sequence, 3Di is a direct function of the 3D structure, so two proteins with the same fold have similar 3Di strings even at low sequence identity.

B-factor. For experimental (PDB) structures, the B-factor (temperature factor) quantifies the positional spread of each atom in the crystal — a combination of thermal vibration and static disorder — in units of Å². High B-factors mark flexible loops or poorly resolved regions; low B-factors mark the rigid, well-ordered core.

mmCIF coordinates. The mmCIF block holds the 3D Cartesian coordinates of each backbone atom (N, Cα, C, O) in ångströms. mmCIF is the PDB's canonical archive format — a tagged-loop text representation of the atomic model.

InterPro / GO / CATH / organism. Functional annotations link the protein to curated databases. InterPro entries identify conserved domains and families by matching the sequence against member-database signatures (Pfam, PROSITE, CDD, …). Gene Ontology (GO) terms describe molecular function, biological process, and cellular component in a controlled vocabulary. CATH places the structure in a hierarchical fold classification (Class/Architecture/Topology/Homologous-superfamily). The organism is the source species.

Rendered structure images. Structure images are PyMOL renders from six orthogonal camera directions. Cartoon representation draws helices as coils and strands as arrows; sticks shows the backbone as bonds; surface shows the solvent-excluded envelope. Rainbow coloring maps sequence position to hue (blue→red, N→C); chain coloring assigns a distinct color per polypeptide.

Sequence. This is the polypeptide sequence — one letter per residue, N-terminus first. Length ranges from a few dozen residues for small domains to over a thousand for large multi-domain proteins.

Secondary structure (8-state, DSSP). The SS8 string is DSSP's per-residue secondary-structure call. α-helix (H) means an i→i+4 H-bond ladder; β-strand (E) means the residue participates in a β-sheet; 3₁₀ (G) and π (I) are tighter and wider helices; T/S are turns/bends; '-' is loop.

Nearest PDB structures. Structural nearest neighbors (via Foldseek easy-search vs the PDB). Reported per hit: target PDB id, E-value, and alignment TM-score. A TM-score above ~0.5 is the conventional threshold for 'same fold'.